Protein AF-A0A9X3DZB6-F1 (afdb_monomer_lite)

InterPro domains:
  IPR045465 Transcriptional regulator-like domain [PF20109] (35-94)

Radius of gyration: 21.18 Å; chains: 1; bounding box: 58×43×39 Å

Organism: NCBI:txid2994654

Sequence (101 aa):
MSGFYYLPQSLILSSPGVALRASVLGGDAMLLSIDWRSPAAYRHAKHIPAAGFAWEYLRRNDEYRHDFQTIALTGQPGSRELEAFAQRWGLRFPERPRRAA

Structure (mmCIF, N/CA/C/O backbone):
data_AF-A0A9X3DZB6-F1
#
_entry.id   AF-A0A9X3DZB6-F1
#
loop_
_atom_site.group_PDB
_atom_site.id
_atom_site.type_symbol
_atom_site.label_atom_id
_atom_site.label_alt_id
_atom_site.label_comp_id
_atom_site.label_asym_id
_atom_site.label_entity_id
_atom_site.label_seq_id
_atom_site.pdbx_PDB_ins_code
_atom_site.Cartn_x
_atom_site.Cartn_y
_atom_site.Cartn_z
_atom_site.occupancy
_atom_site.B_iso_or_equiv
_atom_site.auth_seq_id
_atom_site.auth_comp_id
_atom_site.auth_asym_id
_atom_site.auth_atom_id
_atom_site.pdbx_PDB_model_num
ATOM 1 N N . MET A 1 1 ? -19.708 -4.234 -18.517 1.00 35.44 1 MET A N 1
ATOM 2 C CA . MET A 1 1 ? -19.582 -5.553 -17.858 1.00 35.44 1 MET A CA 1
ATOM 3 C C . MET A 1 1 ? -18.306 -5.513 -17.035 1.00 35.44 1 MET A C 1
ATOM 5 O O . MET A 1 1 ? -17.223 -5.678 -17.575 1.00 35.44 1 MET A O 1
ATOM 9 N N . SER A 1 2 ? -18.442 -5.118 -15.770 1.00 37.66 2 SER A N 1
ATOM 10 C CA . SER A 1 2 ? -17.330 -4.804 -14.871 1.00 37.66 2 SER A CA 1
ATOM 11 C C . SER A 1 2 ? -16.858 -6.071 -14.165 1.00 37.66 2 SER A C 1
ATOM 13 O O . SER A 1 2 ? -17.583 -6.626 -13.344 1.00 37.66 2 SER A O 1
ATOM 15 N N . GLY A 1 3 ? -15.660 -6.542 -14.507 1.00 36.22 3 GLY A N 1
ATOM 16 C CA . GLY A 1 3 ? -14.998 -7.643 -13.813 1.00 36.22 3 GLY A CA 1
ATOM 17 C C . GLY A 1 3 ? -14.275 -7.124 -12.577 1.00 36.22 3 GLY A C 1
ATOM 18 O O . GLY A 1 3 ? -13.171 -6.594 -12.675 1.00 36.22 3 GLY A O 1
ATOM 19 N N . PHE A 1 4 ? -14.914 -7.254 -11.419 1.00 43.09 4 PHE A N 1
ATOM 20 C CA . PHE A 1 4 ? -14.292 -7.057 -10.117 1.00 43.09 4 PHE A CA 1
ATOM 21 C C . PHE A 1 4 ? -13.286 -8.186 -9.863 1.00 43.09 4 PHE A C 1
ATOM 23 O O . PHE A 1 4 ? -13.673 -9.285 -9.478 1.00 43.09 4 PHE A O 1
ATOM 30 N N . TYR A 1 5 ? -11.991 -7.923 -10.036 1.00 41.88 5 TYR A N 1
ATOM 31 C CA . TYR A 1 5 ? -10.951 -8.776 -9.458 1.00 41.88 5 TYR A CA 1
ATOM 32 C C . TYR A 1 5 ? -10.729 -8.371 -7.995 1.00 41.88 5 TYR A C 1
ATOM 34 O O . TYR A 1 5 ? -9.755 -7.707 -7.657 1.00 41.88 5 TYR A O 1
ATOM 42 N N . TYR A 1 6 ? -11.666 -8.758 -7.128 1.00 45.50 6 TYR A N 1
ATOM 43 C CA . TYR A 1 6 ? -11.424 -8.884 -5.691 1.00 45.50 6 TYR A CA 1
ATOM 44 C C . TYR A 1 6 ? -11.372 -10.375 -5.374 1.00 45.50 6 TYR A C 1
ATOM 46 O O . TYR A 1 6 ? -12.403 -11.035 -5.290 1.00 45.50 6 TYR A O 1
ATOM 54 N N . LEU A 1 7 ? -10.163 -10.906 -5.214 1.00 45.69 7 LEU A N 1
ATOM 55 C CA . LEU A 1 7 ? -9.947 -12.223 -4.628 1.00 45.69 7 LEU A CA 1
ATOM 56 C C . LEU A 1 7 ? -9.233 -11.995 -3.286 1.00 45.69 7 LEU A C 1
ATOM 58 O O . LEU A 1 7 ? -8.103 -11.502 -3.291 1.00 45.69 7 LEU A O 1
ATOM 62 N N . PRO A 1 8 ? -9.884 -12.256 -2.136 1.00 48.00 8 PRO A N 1
ATOM 63 C CA . PRO A 1 8 ? -9.238 -12.144 -0.836 1.00 48.00 8 PRO A CA 1
ATOM 64 C C . PRO A 1 8 ? -8.205 -13.266 -0.677 1.00 48.00 8 PRO A C 1
ATOM 66 O O . PRO A 1 8 ? -8.518 -14.450 -0.787 1.00 48.00 8 PRO A O 1
ATOM 69 N N . GLN A 1 9 ? -6.953 -12.880 -0.430 1.00 50.62 9 GLN A N 1
ATOM 70 C CA . GLN A 1 9 ? -5.804 -13.769 -0.257 1.00 50.62 9 GLN A CA 1
ATOM 71 C C . GLN A 1 9 ? -5.804 -14.407 1.144 1.00 50.62 9 GLN A C 1
ATOM 73 O O . GLN A 1 9 ? -4.904 -14.188 1.951 1.00 50.62 9 GLN A O 1
ATOM 78 N N . SER A 1 10 ? -6.833 -15.194 1.446 1.00 48.59 10 SER A N 1
ATOM 79 C CA . SER A 1 10 ? -6.904 -16.040 2.638 1.00 48.59 10 SER A CA 1
ATOM 80 C C . SER A 1 10 ? -6.926 -17.504 2.211 1.00 48.59 10 SER A C 1
ATOM 82 O O . SER A 1 10 ? -7.993 -18.101 2.148 1.00 48.59 10 SER A O 1
ATOM 84 N N . LEU A 1 11 ? -5.752 -18.031 1.845 1.00 44.19 11 LEU A N 1
ATOM 85 C CA . LEU A 1 11 ? -5.346 -19.449 1.819 1.00 44.19 11 LEU A CA 1
ATOM 86 C C . LEU A 1 11 ? -4.044 -19.526 1.013 1.00 44.19 11 LEU A C 1
ATOM 88 O O . LEU A 1 11 ? -4.095 -19.350 -0.194 1.00 44.19 11 LEU A O 1
ATOM 92 N N . ILE A 1 12 ? -2.890 -19.634 1.680 1.00 37.72 12 ILE A N 1
ATOM 93 C CA . ILE A 1 12 ? -1.913 -20.747 1.631 1.00 37.72 12 ILE A CA 1
ATOM 94 C C . ILE A 1 12 ? -0.828 -20.382 2.664 1.00 37.72 12 ILE A C 1
ATOM 96 O O . ILE A 1 12 ? 0.124 -19.661 2.373 1.00 37.72 12 ILE A O 1
ATOM 100 N N . LEU A 1 13 ? -1.001 -20.866 3.894 1.00 36.44 13 LEU A N 1
ATOM 101 C CA . LEU A 1 13 ? 0.074 -21.050 4.867 1.00 36.44 13 LEU A CA 1
ATOM 102 C C . LEU A 1 13 ? 0.273 -22.568 5.004 1.00 36.44 13 LEU A C 1
ATOM 104 O O . LEU A 1 13 ? -0.713 -23.293 5.099 1.00 36.44 13 LEU A O 1
ATOM 108 N N . SER A 1 14 ? 1.533 -23.006 5.075 1.00 35.38 14 SER A N 1
ATOM 109 C CA . SER A 1 14 ? 2.005 -24.3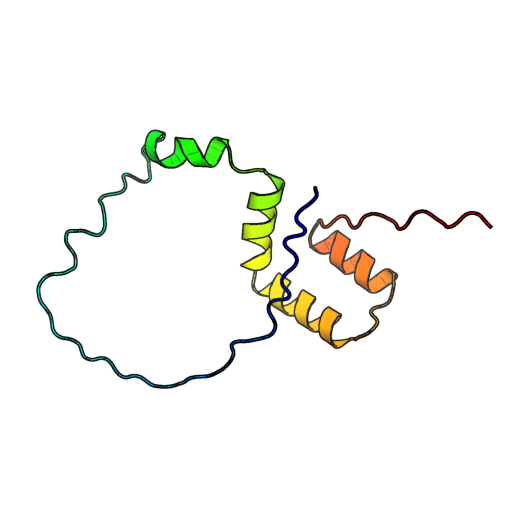51 5.455 1.00 35.38 14 SER A CA 1
ATOM 110 C C . SER A 1 14 ? 2.279 -25.377 4.340 1.00 35.38 14 SER A C 1
ATOM 112 O O . SER A 1 14 ? 1.409 -26.112 3.882 1.00 35.38 14 SER A O 1
ATOM 114 N N . SER A 1 15 ? 3.564 -25.517 4.005 1.00 34.66 15 SER A N 1
ATOM 115 C CA . SER A 1 15 ? 4.248 -26.820 4.046 1.00 34.66 15 SER A CA 1
ATOM 116 C C . SER A 1 15 ? 5.750 -26.604 4.285 1.00 34.66 15 SER A C 1
ATOM 118 O O . SER A 1 15 ? 6.396 -25.938 3.475 1.00 34.66 15 SER A O 1
ATOM 120 N N . PRO A 1 16 ? 6.323 -27.120 5.389 1.00 41.69 16 PRO A N 1
ATOM 121 C CA . PRO A 1 16 ? 7.760 -27.169 5.604 1.00 41.69 16 PRO A CA 1
ATOM 122 C C . PRO A 1 16 ? 8.328 -28.467 5.010 1.00 41.69 16 PRO A C 1
ATOM 124 O O . PRO A 1 16 ? 7.771 -29.542 5.203 1.00 41.69 16 PRO A O 1
ATOM 127 N N . GLY A 1 17 ? 9.474 -28.374 4.338 1.00 40.91 17 GLY A N 1
ATOM 128 C CA . GLY A 1 17 ? 10.322 -29.535 4.066 1.00 40.91 17 GLY A CA 1
ATOM 129 C C . GLY A 1 17 ? 10.097 -30.233 2.725 1.00 40.91 17 GLY A C 1
ATOM 130 O O . GLY A 1 17 ? 9.450 -31.268 2.650 1.00 40.91 17 GLY A O 1
ATOM 131 N N . VAL A 1 18 ? 10.790 -29.751 1.694 1.00 38.19 18 VAL A N 1
ATOM 132 C CA . VAL A 1 18 ? 11.401 -30.644 0.701 1.00 38.19 18 VAL A CA 1
ATOM 133 C C . VAL A 1 18 ? 12.853 -30.216 0.560 1.00 38.19 18 VAL A C 1
ATOM 135 O O . VAL A 1 18 ? 13.174 -29.185 -0.027 1.00 38.19 18 VAL A O 1
ATOM 138 N N . ALA A 1 19 ? 13.735 -31.005 1.167 1.00 41.69 19 ALA A N 1
ATOM 139 C CA . ALA A 1 19 ? 15.153 -30.969 0.876 1.00 41.69 19 ALA A CA 1
ATOM 140 C C . ALA A 1 19 ? 15.350 -31.345 -0.598 1.00 41.69 19 ALA A C 1
ATOM 142 O O . ALA A 1 19 ? 15.049 -32.466 -0.998 1.00 41.69 19 ALA A O 1
ATOM 143 N N . LEU A 1 20 ? 15.877 -30.422 -1.396 1.00 38.50 20 LEU A N 1
ATOM 144 C CA . LEU A 1 20 ? 16.394 -30.717 -2.727 1.00 38.50 20 LEU A CA 1
ATOM 145 C C . LEU A 1 20 ? 17.876 -30.356 -2.741 1.00 38.50 20 LEU A C 1
ATOM 147 O O . LEU A 1 20 ? 18.276 -29.245 -3.076 1.00 38.50 20 LEU A O 1
ATOM 151 N N . ARG A 1 21 ? 18.705 -31.340 -2.374 1.00 42.41 21 ARG A N 1
ATOM 152 C CA . ARG A 1 21 ? 20.002 -31.474 -3.033 1.00 42.41 21 ARG A CA 1
ATOM 153 C C . ARG A 1 21 ? 19.707 -31.948 -4.451 1.00 42.41 21 ARG A C 1
ATOM 155 O O . ARG A 1 21 ? 19.353 -33.105 -4.644 1.00 42.41 21 ARG A O 1
ATOM 162 N N . ALA A 1 22 ? 19.839 -31.046 -5.413 1.00 39.19 22 ALA A N 1
ATOM 163 C CA . ALA A 1 22 ? 19.907 -31.386 -6.823 1.00 39.19 22 ALA A CA 1
ATOM 164 C C . ALA A 1 22 ? 21.241 -30.884 -7.369 1.00 39.19 22 ALA A C 1
ATOM 166 O O . ALA A 1 22 ? 21.680 -29.768 -7.093 1.00 39.19 22 ALA A O 1
ATOM 167 N N . SER A 1 23 ? 21.908 -31.799 -8.050 1.00 39.84 23 SER A N 1
ATOM 168 C CA . SER A 1 23 ? 23.271 -31.723 -8.527 1.00 39.84 23 SER A CA 1
ATOM 169 C C . SER A 1 23 ? 23.483 -30.646 -9.589 1.00 39.84 23 SER A C 1
ATOM 171 O O . SER A 1 23 ? 22.606 -30.324 -10.383 1.00 39.84 23 SER A O 1
ATOM 173 N N . VAL A 1 24 ? 24.716 -30.151 -9.575 1.00 54.41 24 VAL A N 1
ATOM 174 C CA . VAL A 1 24 ? 25.429 -29.360 -10.580 1.00 54.41 24 VAL A CA 1
ATOM 175 C C . VAL A 1 24 ? 25.233 -29.906 -12.007 1.00 54.41 24 VAL A C 1
ATOM 177 O O . VAL A 1 24 ? 25.219 -31.120 -12.203 1.00 54.41 24 VAL A O 1
ATOM 180 N N . LEU A 1 25 ? 25.199 -28.962 -12.964 1.00 50.12 25 LEU A N 1
ATOM 181 C CA . LEU A 1 25 ? 25.351 -29.048 -14.432 1.00 50.12 25 LEU A CA 1
ATOM 182 C C . LEU A 1 25 ? 24.071 -28.820 -15.259 1.00 50.12 25 LEU A C 1
ATOM 184 O O . LEU A 1 25 ? 23.339 -29.752 -15.573 1.00 50.12 25 LEU A O 1
ATOM 188 N N . GLY A 1 26 ? 23.901 -27.576 -15.736 1.00 47.59 26 GLY A N 1
ATOM 189 C CA . GLY A 1 26 ? 23.294 -27.333 -17.054 1.00 47.59 26 GLY A CA 1
ATOM 190 C C . GLY A 1 26 ? 22.058 -26.430 -17.143 1.00 47.59 26 GLY A C 1
ATOM 191 O O . GLY A 1 26 ? 21.349 -26.536 -18.137 1.00 47.59 26 GLY A O 1
ATOM 192 N N . GLY A 1 27 ? 21.775 -25.560 -16.163 1.00 48.28 27 GLY A N 1
ATOM 193 C CA . GLY A 1 27 ? 20.573 -24.698 -16.176 1.00 48.28 27 GLY A CA 1
ATOM 194 C C . GLY A 1 27 ? 20.810 -23.183 -16.244 1.00 48.28 27 GLY A C 1
ATOM 195 O O . GLY A 1 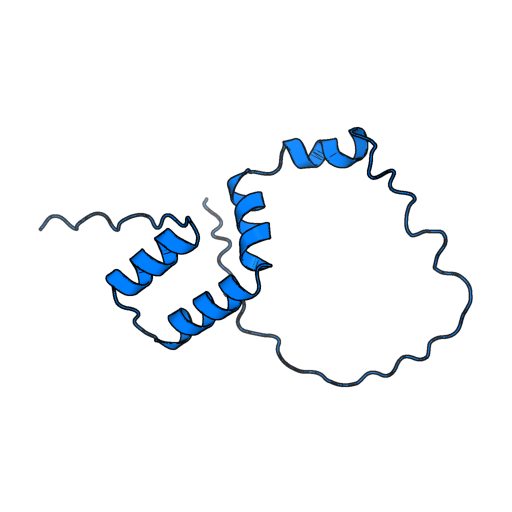27 ? 19.871 -22.427 -16.485 1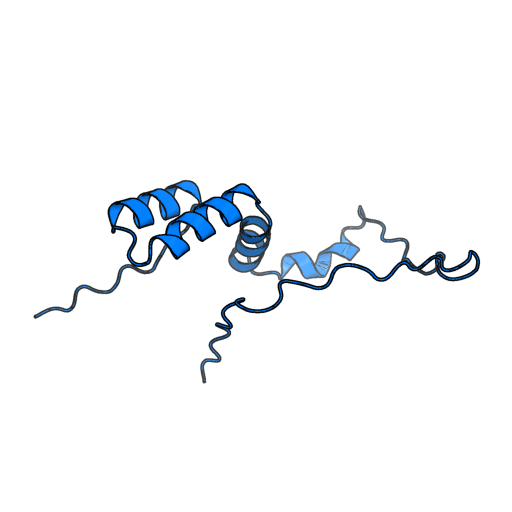.00 48.28 27 GLY A O 1
ATOM 196 N N . ASP A 1 28 ? 22.046 -22.717 -16.052 1.00 53.25 28 ASP A N 1
ATOM 197 C CA . ASP A 1 28 ? 22.275 -21.341 -15.573 1.00 53.25 28 ASP A CA 1
ATOM 198 C C . ASP A 1 28 ? 22.584 -20.325 -16.687 1.00 53.25 28 ASP A C 1
ATOM 200 O O . ASP A 1 28 ? 22.510 -19.117 -16.481 1.00 53.25 28 ASP A O 1
ATOM 204 N N . ALA A 1 29 ? 22.884 -20.794 -17.902 1.00 52.75 29 ALA A N 1
ATOM 205 C CA . ALA A 1 29 ? 23.239 -19.932 -19.035 1.00 52.75 29 ALA A CA 1
ATOM 206 C C . ALA A 1 29 ? 22.027 -19.261 -19.717 1.00 52.75 29 ALA A C 1
ATOM 208 O O . ALA A 1 29 ? 22.203 -18.415 -20.593 1.00 52.75 29 ALA A O 1
ATOM 209 N N . MET A 1 30 ? 20.798 -19.617 -19.322 1.00 51.41 30 MET A N 1
ATOM 210 C CA . MET A 1 30 ? 19.551 -19.087 -19.890 1.00 51.41 30 MET A CA 1
ATOM 211 C C . MET A 1 30 ? 18.771 -18.193 -18.907 1.00 51.41 30 MET A C 1
ATOM 213 O O . MET A 1 30 ? 17.633 -17.825 -19.175 1.00 51.41 30 MET A O 1
ATOM 217 N N . LEU A 1 31 ? 19.371 -17.761 -17.792 1.00 57.56 31 LEU A N 1
ATOM 218 C CA . LEU A 1 31 ? 18.889 -16.594 -17.039 1.00 57.56 31 LEU A CA 1
ATOM 219 C C . LEU A 1 31 ? 19.435 -15.318 -17.691 1.00 57.56 31 LEU A C 1
ATOM 221 O O . LEU A 1 31 ? 20.282 -14.619 -17.150 1.00 57.56 31 LEU A O 1
ATOM 225 N N . LEU A 1 32 ? 18.966 -15.107 -18.922 1.00 58.81 32 LEU A N 1
ATOM 226 C CA . LEU A 1 32 ? 18.873 -13.861 -19.679 1.00 58.81 32 LEU A CA 1
ATOM 227 C C . LEU A 1 32 ? 19.721 -12.702 -19.130 1.00 58.81 32 LEU A C 1
ATOM 229 O O . LEU A 1 32 ? 19.352 -12.057 -18.151 1.00 58.81 32 LEU A O 1
ATOM 233 N N . SER A 1 33 ? 20.800 -12.387 -19.849 1.00 68.44 33 SER A N 1
ATOM 234 C CA . SER A 1 33 ? 21.523 -11.112 -19.803 1.00 68.44 33 SER A CA 1
ATOM 235 C C . SER A 1 33 ? 20.557 -9.938 -20.045 1.00 68.44 33 SER A C 1
ATOM 237 O O . SER A 1 33 ? 20.485 -9.377 -21.140 1.00 68.44 33 SER A O 1
ATOM 239 N N . ILE A 1 34 ? 19.773 -9.568 -19.036 1.00 69.62 34 ILE A N 1
ATOM 240 C CA . ILE A 1 34 ? 19.032 -8.317 -19.019 1.00 69.62 34 ILE A CA 1
ATOM 241 C C . ILE A 1 34 ? 20.064 -7.226 -18.770 1.00 69.62 34 ILE A C 1
ATOM 243 O O . ILE A 1 34 ? 20.621 -7.098 -17.678 1.00 69.62 34 ILE A O 1
ATOM 247 N N . ASP A 1 35 ? 20.323 -6.429 -19.804 1.00 79.94 35 ASP A N 1
ATOM 248 C CA . ASP A 1 35 ? 20.943 -5.130 -19.609 1.00 79.94 35 ASP A CA 1
ATOM 249 C C . ASP A 1 35 ? 19.933 -4.246 -18.877 1.00 79.94 35 ASP A C 1
ATOM 251 O O . ASP A 1 35 ? 19.086 -3.578 -19.473 1.00 79.94 35 ASP A O 1
ATOM 255 N N . TRP A 1 36 ? 20.005 -4.277 -17.551 1.00 82.50 36 TRP A N 1
ATOM 256 C CA . TRP A 1 36 ? 19.125 -3.524 -16.669 1.00 82.50 36 TRP A CA 1
ATOM 257 C C . TRP A 1 36 ? 19.276 -2.008 -16.828 1.00 82.50 36 TRP A C 1
ATOM 259 O O . TRP A 1 36 ? 18.456 -1.275 -16.275 1.00 82.50 36 TRP A O 1
ATOM 269 N N . ARG A 1 37 ? 20.289 -1.523 -17.562 1.00 81.25 37 ARG A N 1
ATOM 270 C CA . ARG A 1 37 ? 20.437 -0.108 -17.926 1.00 81.25 37 ARG A CA 1
ATOM 271 C C . ARG A 1 37 ? 19.832 0.220 -19.288 1.00 81.25 37 ARG A C 1
ATOM 273 O O . ARG A 1 37 ? 19.628 1.399 -19.571 1.00 81.25 37 ARG A O 1
ATOM 280 N N . SER A 1 38 ? 19.506 -0.778 -20.110 1.00 85.56 38 SER A N 1
ATOM 281 C CA . SER A 1 38 ? 18.880 -0.563 -21.413 1.00 85.56 38 SER A CA 1
ATOM 282 C C . SER A 1 38 ? 17.469 0.009 -21.246 1.00 85.56 38 SER A C 1
ATOM 284 O O . SER A 1 38 ? 16.579 -0.671 -20.727 1.00 85.56 38 SER A O 1
ATOM 286 N N . PRO A 1 39 ? 17.184 1.225 -21.747 1.00 79.94 39 PRO A N 1
ATOM 287 C CA . PRO A 1 39 ? 15.839 1.797 -21.674 1.00 79.94 39 PRO A CA 1
ATOM 288 C C . PRO A 1 39 ? 14.797 0.957 -22.425 1.00 79.94 39 PRO A C 1
ATOM 290 O O . PRO A 1 39 ? 13.610 0.987 -22.091 1.00 79.94 39 PRO A O 1
ATOM 293 N N . ALA A 1 40 ? 15.230 0.192 -23.436 1.00 83.50 40 ALA A N 1
ATOM 294 C CA . ALA A 1 40 ? 14.365 -0.701 -24.199 1.00 83.50 40 ALA A CA 1
ATOM 295 C C . ALA A 1 40 ? 13.783 -1.826 -23.326 1.00 83.50 40 ALA A C 1
ATOM 297 O O . ALA A 1 40 ? 12.631 -2.206 -23.544 1.00 83.50 40 ALA A O 1
ATOM 298 N N . ALA A 1 41 ? 14.519 -2.275 -22.300 1.00 80.69 41 ALA A N 1
ATOM 299 C CA . ALA A 1 41 ? 14.063 -3.289 -21.349 1.00 80.69 41 ALA A CA 1
ATOM 300 C C . ALA A 1 41 ? 12.844 -2.828 -20.520 1.00 80.69 41 ALA A C 1
ATOM 302 O O . ALA A 1 41 ? 12.058 -3.656 -20.069 1.00 80.69 41 ALA A O 1
ATOM 303 N N . TYR A 1 42 ? 12.625 -1.512 -20.384 1.00 80.75 42 TYR A N 1
ATOM 304 C CA . TYR A 1 42 ? 11.537 -0.929 -19.584 1.00 80.75 42 TYR A CA 1
ATOM 305 C C . TYR A 1 42 ? 10.454 -0.240 -20.419 1.00 80.75 42 TYR A C 1
ATOM 307 O O . TYR A 1 42 ? 9.606 0.466 -19.869 1.00 80.75 42 TYR A O 1
ATOM 315 N N . ARG A 1 43 ? 10.421 -0.437 -21.746 1.00 84.12 43 ARG A N 1
ATOM 316 C CA . ARG A 1 43 ? 9.383 0.164 -22.609 1.00 84.12 43 ARG A CA 1
ATOM 317 C C . ARG A 1 43 ? 7.964 -0.165 -22.122 1.00 84.12 43 ARG A C 1
ATOM 319 O O . ARG A 1 43 ? 7.087 0.695 -22.171 1.00 84.12 43 ARG A O 1
ATOM 326 N N . HIS A 1 44 ? 7.751 -1.379 -21.615 1.00 78.69 44 HIS A N 1
ATOM 327 C CA . HIS A 1 44 ? 6.476 -1.801 -21.029 1.00 78.69 44 HIS A CA 1
ATOM 328 C C . HIS A 1 44 ? 6.148 -1.052 -19.728 1.00 78.69 44 HIS A C 1
ATOM 330 O O . HIS A 1 44 ? 4.994 -0.698 -19.504 1.00 78.69 44 HIS A O 1
ATOM 336 N N . ALA A 1 45 ? 7.148 -0.755 -18.889 1.00 79.75 45 ALA A N 1
ATOM 337 C CA . ALA A 1 45 ? 6.940 -0.096 -17.599 1.00 79.75 45 ALA A CA 1
ATOM 338 C C . ALA A 1 45 ? 6.265 1.279 -17.735 1.00 79.75 45 ALA A C 1
ATOM 340 O O . ALA A 1 45 ? 5.497 1.676 -16.864 1.00 79.75 45 ALA A O 1
ATOM 341 N N . LYS A 1 46 ? 6.469 1.962 -18.870 1.00 80.88 46 LYS A N 1
ATOM 342 C CA . LYS A 1 46 ? 5.816 3.243 -19.189 1.00 80.88 46 LYS A CA 1
ATOM 343 C C . LYS A 1 46 ? 4.292 3.160 -19.323 1.00 80.88 46 LYS A C 1
ATOM 345 O O . LYS A 1 46 ? 3.633 4.187 -19.238 1.00 80.88 46 LYS A O 1
ATOM 350 N N . HIS A 1 47 ? 3.744 1.968 -19.549 1.00 85.88 47 HIS A N 1
ATOM 351 C CA . HIS A 1 47 ? 2.305 1.746 -19.701 1.00 85.88 47 HIS A CA 1
ATOM 352 C C . HIS A 1 47 ? 1.666 1.155 -18.439 1.00 85.88 47 HIS A C 1
ATOM 354 O O . HIS A 1 47 ? 0.462 0.904 -18.424 1.00 85.88 47 HIS A O 1
ATOM 360 N N . ILE A 1 48 ? 2.447 0.920 -17.378 1.00 83.12 48 ILE A N 1
ATOM 361 C CA . ILE A 1 48 ? 1.909 0.432 -16.109 1.00 83.12 48 ILE A CA 1
ATOM 362 C C . ILE A 1 48 ? 1.132 1.580 -15.450 1.00 83.12 48 ILE A C 1
ATOM 364 O O . ILE A 1 48 ? 1.697 2.659 -15.256 1.00 83.12 48 ILE A O 1
ATOM 368 N N . PRO A 1 49 ? -0.144 1.375 -15.071 1.00 87.25 49 PRO A N 1
ATOM 369 C CA . PRO A 1 49 ? -0.896 2.385 -14.342 1.00 87.25 49 PRO A CA 1
ATOM 370 C C . PRO A 1 49 ? -0.175 2.767 -13.046 1.00 87.25 49 PRO A C 1
ATOM 372 O O . PRO A 1 49 ? 0.153 1.896 -12.238 1.00 87.25 49 PRO A O 1
ATOM 375 N N . ALA A 1 50 ? 0.016 4.068 -12.815 1.00 84.88 50 ALA A N 1
ATOM 376 C CA . ALA A 1 50 ? 0.728 4.574 -11.638 1.00 84.88 50 ALA A CA 1
ATOM 377 C C . ALA A 1 50 ? 0.131 4.053 -10.318 1.00 84.88 50 ALA A C 1
ATOM 379 O O . ALA A 1 50 ? 0.866 3.678 -9.410 1.00 84.88 50 ALA A O 1
ATOM 380 N N . ALA A 1 51 ? -1.200 3.945 -10.243 1.00 84.75 51 ALA A N 1
ATOM 381 C CA . ALA A 1 51 ? -1.891 3.383 -9.084 1.00 84.75 51 ALA A CA 1
ATOM 382 C C . ALA A 1 51 ? -1.551 1.900 -8.850 1.00 84.75 51 ALA A C 1
ATOM 384 O O . ALA A 1 51 ? -1.321 1.491 -7.715 1.00 84.75 51 ALA A O 1
ATOM 385 N N . GLY A 1 52 ? -1.469 1.099 -9.918 1.00 85.44 52 GLY A N 1
ATOM 386 C CA . GLY A 1 52 ? -1.081 -0.310 -9.823 1.00 85.44 52 GLY A CA 1
ATOM 387 C C . GLY A 1 52 ? 0.375 -0.474 -9.391 1.00 85.44 52 GLY A C 1
ATOM 388 O O . GLY A 1 52 ? 0.678 -1.319 -8.554 1.00 85.44 52 GLY A O 1
ATOM 389 N N . PHE A 1 53 ? 1.265 0.382 -9.897 1.00 86.88 53 PHE A N 1
ATOM 390 C CA . PHE A 1 53 ? 2.669 0.396 -9.489 1.00 86.88 53 PHE A CA 1
ATOM 391 C C . PHE A 1 53 ? 2.846 0.796 -8.014 1.00 86.88 53 PHE A C 1
ATOM 393 O O . PHE A 1 53 ? 3.566 0.126 -7.274 1.00 86.88 53 PHE A O 1
ATOM 400 N N . ALA A 1 54 ? 2.142 1.836 -7.558 1.00 88.50 54 ALA A N 1
ATOM 401 C CA . ALA A 1 54 ? 2.149 2.251 -6.155 1.00 88.50 54 ALA A CA 1
ATOM 402 C C . ALA A 1 54 ? 1.617 1.146 -5.224 1.00 88.50 54 ALA A C 1
ATOM 404 O O . ALA A 1 54 ? 2.203 0.878 -4.174 1.00 88.50 54 ALA A O 1
ATOM 405 N N . TRP A 1 55 ? 0.553 0.448 -5.633 1.00 88.00 55 TRP A N 1
ATOM 406 C CA . TRP A 1 55 ? 0.013 -0.688 -4.884 1.00 88.00 55 TRP A CA 1
ATOM 407 C C . TRP A 1 55 ? 1.002 -1.858 -4.776 1.00 88.00 55 TRP A C 1
ATOM 409 O O . TRP A 1 55 ? 1.122 -2.493 -3.727 1.00 88.00 55 TRP A O 1
ATOM 419 N N . GLU A 1 56 ? 1.747 -2.125 -5.848 1.00 91.44 56 GLU A N 1
ATOM 420 C CA . GLU A 1 56 ? 2.743 -3.196 -5.902 1.00 91.44 56 GLU A CA 1
ATOM 421 C C . GLU A 1 56 ? 3.893 -2.988 -4.908 1.00 91.44 56 GLU A C 1
ATOM 423 O O . GLU A 1 56 ? 4.387 -3.960 -4.320 1.00 91.44 56 GLU A O 1
ATOM 428 N N . TYR A 1 57 ? 4.282 -1.725 -4.707 1.00 89.38 57 TYR A N 1
ATOM 429 C CA . TYR A 1 57 ? 5.237 -1.313 -3.683 1.00 89.38 57 TYR A CA 1
ATOM 430 C C . TYR A 1 57 ? 4.651 -1.487 -2.278 1.00 89.38 57 TYR A C 1
ATOM 432 O O . TYR A 1 57 ? 5.266 -2.126 -1.424 1.00 89.38 57 TYR A O 1
ATOM 440 N N . LEU A 1 58 ? 3.429 -0.996 -2.057 1.00 92.00 58 LEU A N 1
ATOM 441 C CA . LEU A 1 58 ? 2.784 -1.021 -0.747 1.00 92.00 58 LEU A CA 1
ATOM 442 C C . LEU A 1 58 ? 2.595 -2.450 -0.211 1.00 92.00 58 LEU A C 1
ATOM 444 O O . LEU A 1 58 ? 2.962 -2.736 0.924 1.00 92.00 58 LEU A O 1
ATOM 448 N N . ARG A 1 59 ? 2.126 -3.393 -1.039 1.00 90.31 59 ARG A N 1
ATOM 449 C CA . ARG A 1 59 ? 1.893 -4.786 -0.599 1.00 90.31 59 ARG A CA 1
ATOM 450 C C . ARG A 1 59 ? 3.167 -5.587 -0.286 1.00 90.31 59 ARG A C 1
ATOM 452 O O . ARG A 1 59 ? 3.075 -6.670 0.299 1.00 90.31 59 ARG A O 1
ATOM 459 N N . ARG A 1 60 ? 4.333 -5.097 -0.726 1.00 92.56 60 ARG A N 1
ATOM 460 C CA . ARG A 1 60 ? 5.660 -5.670 -0.428 1.00 92.56 60 ARG A CA 1
ATOM 461 C C . ARG A 1 60 ? 6.318 -5.050 0.796 1.00 92.56 60 ARG A C 1
ATOM 463 O O . ARG A 1 60 ? 7.322 -5.581 1.246 1.00 92.56 60 ARG A O 1
ATOM 470 N N . ASN A 1 61 ? 5.784 -3.946 1.308 1.00 95.38 61 ASN A N 1
ATOM 471 C CA . ASN A 1 61 ? 6.300 -3.320 2.510 1.00 95.38 61 ASN A CA 1
ATOM 472 C C . ASN A 1 61 ? 5.867 -4.137 3.743 1.00 95.38 61 ASN A C 1
ATOM 474 O O . ASN A 1 61 ? 4.674 -4.360 3.960 1.00 95.38 61 ASN A O 1
ATOM 478 N N . ASP A 1 62 ? 6.833 -4.596 4.538 1.00 96.62 62 ASP A N 1
ATOM 479 C CA . ASP A 1 62 ? 6.569 -5.443 5.707 1.00 96.62 62 ASP A CA 1
ATOM 480 C C . ASP A 1 62 ? 5.818 -4.708 6.823 1.00 96.62 62 ASP A C 1
ATOM 482 O O . ASP A 1 62 ? 4.924 -5.288 7.442 1.00 96.62 62 ASP A O 1
ATOM 486 N N . GLU A 1 63 ? 6.097 -3.421 7.033 1.00 96.88 63 GLU A N 1
ATOM 487 C CA . GLU A 1 63 ? 5.352 -2.599 7.991 1.00 96.88 63 GLU A CA 1
ATOM 488 C C . GLU A 1 63 ? 3.896 -2.423 7.551 1.00 96.88 63 GLU A C 1
ATOM 490 O O . GLU A 1 63 ? 2.989 -2.549 8.370 1.00 96.88 63 GLU A O 1
ATOM 495 N N . TYR A 1 64 ? 3.650 -2.208 6.252 1.00 94.69 64 TYR A N 1
ATOM 496 C CA . TYR A 1 64 ? 2.283 -2.140 5.727 1.00 94.69 64 TYR A CA 1
ATOM 497 C C . TYR A 1 64 ? 1.538 -3.447 5.969 1.00 94.69 64 TYR A C 1
ATOM 499 O O . TYR A 1 64 ? 0.388 -3.441 6.409 1.00 94.69 64 TYR A O 1
ATOM 507 N N . ARG A 1 65 ? 2.194 -4.581 5.700 1.00 94.25 65 ARG A N 1
ATOM 508 C CA . ARG A 1 65 ? 1.611 -5.909 5.919 1.00 94.25 65 ARG A CA 1
ATOM 509 C C . ARG A 1 65 ? 1.260 -6.118 7.391 1.00 94.25 65 ARG A C 1
ATOM 511 O O . ARG A 1 65 ? 0.184 -6.641 7.671 1.00 94.25 65 ARG A O 1
ATOM 518 N N . HIS A 1 66 ? 2.126 -5.693 8.306 1.00 95.06 66 HIS A N 1
ATOM 519 C CA . HIS A 1 66 ? 1.892 -5.799 9.744 1.00 95.06 66 HIS A CA 1
ATOM 520 C C . HIS A 1 66 ? 0.736 -4.906 10.221 1.00 95.06 66 HIS A C 1
ATOM 522 O O . HIS A 1 66 ? -0.178 -5.382 10.899 1.00 95.06 66 HIS A O 1
ATOM 528 N N . ASP A 1 67 ? 0.729 -3.635 9.822 1.00 93.44 67 ASP A N 1
ATOM 529 C CA . ASP A 1 67 ? -0.348 -2.695 10.144 1.00 93.44 67 ASP A CA 1
ATOM 530 C C . ASP A 1 67 ? -1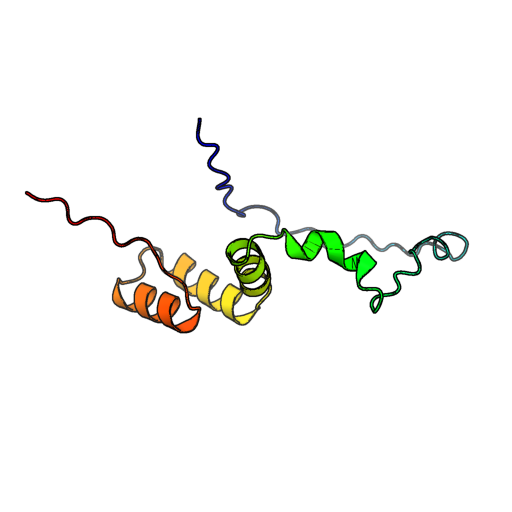.697 -3.183 9.611 1.00 93.44 67 ASP A C 1
ATOM 532 O O . ASP A 1 67 ? -2.707 -3.175 10.317 1.00 93.44 67 ASP A O 1
ATOM 536 N N . PHE A 1 68 ? -1.714 -3.631 8.353 1.00 91.06 68 PHE A N 1
ATOM 537 C CA . PHE A 1 68 ? -2.916 -4.143 7.713 1.00 91.06 68 PHE A CA 1
ATOM 538 C C . PHE A 1 68 ? -3.446 -5.379 8.442 1.00 91.06 68 PHE A C 1
ATOM 540 O O . PHE A 1 68 ? -4.645 -5.467 8.694 1.00 91.06 68 PHE A O 1
ATOM 547 N N . GLN A 1 69 ? -2.568 -6.316 8.819 1.00 92.50 69 GLN A N 1
ATOM 548 C CA . GLN A 1 69 ? -2.948 -7.483 9.620 1.00 92.50 69 GLN A CA 1
ATOM 549 C C . GLN A 1 69 ? -3.520 -7.070 10.974 1.00 92.50 69 GLN A C 1
ATOM 551 O O . GLN A 1 69 ? -4.554 -7.595 11.375 1.00 92.50 69 GLN A O 1
ATOM 556 N N . THR A 1 70 ? -2.894 -6.106 11.645 1.00 91.12 70 THR A N 1
ATOM 557 C CA . THR A 1 70 ? -3.352 -5.591 12.941 1.00 91.12 70 THR A CA 1
ATOM 558 C C . THR A 1 70 ? -4.778 -5.054 12.840 1.00 91.12 70 THR A C 1
ATOM 560 O 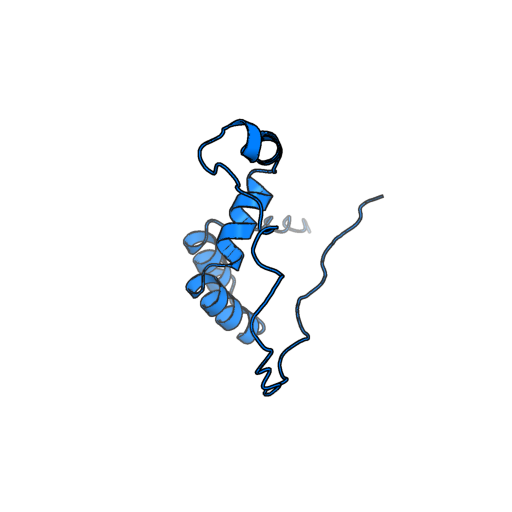O . THR A 1 70 ? -5.651 -5.477 13.591 1.00 91.12 70 THR A O 1
ATOM 563 N N . ILE A 1 71 ? -5.047 -4.201 11.850 1.00 88.56 71 ILE A N 1
ATOM 564 C CA . ILE A 1 71 ? -6.374 -3.607 11.630 1.00 88.56 71 ILE A CA 1
ATOM 565 C C . ILE A 1 71 ? -7.399 -4.648 11.170 1.00 88.56 71 ILE A C 1
ATOM 567 O O . ILE A 1 71 ? -8.557 -4.602 11.588 1.00 88.56 71 ILE A O 1
ATOM 571 N N . ALA A 1 72 ? -6.994 -5.598 10.324 1.00 86.38 72 ALA A N 1
ATOM 572 C CA . ALA A 1 72 ? -7.866 -6.675 9.863 1.00 86.38 72 ALA A CA 1
ATOM 573 C C . ALA A 1 72 ? -8.290 -7.602 11.014 1.00 86.38 72 ALA A C 1
ATOM 575 O O . ALA A 1 72 ? -9.432 -8.063 11.040 1.00 86.38 72 ALA A O 1
ATOM 576 N N . LEU A 1 73 ? -7.398 -7.845 11.980 1.00 88.31 73 LEU A N 1
ATOM 577 C CA . LEU A 1 73 ? -7.675 -8.658 13.165 1.00 88.31 73 LEU A CA 1
ATOM 578 C C . LEU A 1 73 ? -8.574 -7.946 14.187 1.00 88.31 73 LEU A C 1
ATOM 580 O O . LEU A 1 73 ? -9.280 -8.624 14.929 1.00 88.31 73 LEU A O 1
ATOM 584 N N . THR A 1 74 ? -8.621 -6.609 14.192 1.00 84.81 74 THR A N 1
ATOM 585 C CA . THR A 1 74 ? -9.534 -5.825 15.047 1.00 84.81 74 THR A CA 1
ATOM 586 C C . THR A 1 74 ? -11.016 -6.095 14.736 1.00 84.81 74 THR A C 1
ATOM 588 O O . THR A 1 74 ? -11.880 -5.856 15.577 1.00 84.81 74 THR A O 1
ATOM 591 N N . GLY A 1 75 ? -11.346 -6.611 13.543 1.00 77.88 75 GLY A N 1
ATOM 592 C CA . GLY A 1 75 ? -12.702 -7.011 13.140 1.00 77.88 75 GLY A CA 1
ATOM 593 C C . GLY A 1 75 ? -13.641 -5.842 12.811 1.00 77.88 75 GLY A C 1
ATOM 594 O O . GLY A 1 75 ? -14.303 -5.861 11.774 1.00 77.88 75 GLY A O 1
ATOM 595 N N . GLN A 1 76 ? -13.667 -4.800 13.646 1.00 82.06 76 GLN A N 1
ATOM 596 C CA . GLN A 1 76 ? -14.326 -3.516 13.383 1.00 82.06 76 GLN A CA 1
ATOM 597 C C . GLN A 1 76 ? -13.431 -2.350 13.824 1.00 82.06 76 GLN A C 1
ATOM 599 O O . GLN A 1 76 ? -13.664 -1.766 14.883 1.00 82.06 76 GLN A O 1
ATOM 604 N N . PRO A 1 77 ? -12.399 -2.007 13.034 1.00 82.94 77 PRO A N 1
ATOM 605 C CA . PRO A 1 77 ? -11.570 -0.846 13.326 1.00 82.94 77 PRO A CA 1
ATOM 606 C C . PRO A 1 77 ? -12.408 0.435 13.305 1.00 82.94 77 PRO A C 1
ATOM 608 O O . PRO A 1 77 ? -13.286 0.621 12.451 1.00 82.94 77 PRO A O 1
ATOM 611 N N . GLY A 1 78 ? -12.134 1.325 14.255 1.00 86.38 78 GLY A N 1
ATOM 612 C CA . GLY A 1 78 ? -12.822 2.608 14.353 1.00 86.38 78 GLY A CA 1
ATOM 613 C C . GLY A 1 78 ? -12.551 3.492 13.131 1.00 86.38 78 GLY A C 1
ATOM 614 O O . GLY A 1 78 ? -11.516 3.376 12.473 1.00 86.38 78 GLY A O 1
ATOM 615 N N . SER A 1 79 ? -13.446 4.443 12.844 1.00 86.69 79 SER A N 1
ATOM 616 C CA . SER A 1 79 ? -13.265 5.394 11.731 1.00 86.69 79 SER A CA 1
ATOM 617 C C . SER A 1 79 ? -11.938 6.152 11.819 1.00 86.69 79 SER A C 1
ATOM 619 O O . SER A 1 79 ? -11.242 6.301 10.820 1.00 86.69 79 SER A O 1
ATOM 621 N N . ARG A 1 80 ? -11.552 6.560 13.032 1.00 88.25 80 ARG A N 1
ATOM 622 C CA . ARG A 1 80 ? -10.288 7.252 13.304 1.00 88.25 80 ARG A CA 1
ATOM 623 C C . ARG A 1 80 ? -9.060 6.368 13.071 1.00 88.25 80 ARG A C 1
ATOM 625 O O . ARG A 1 80 ? -8.035 6.865 12.622 1.00 88.25 80 ARG A O 1
ATOM 632 N N . GLU A 1 81 ? -9.153 5.074 13.370 1.00 88.19 81 GLU A N 1
ATOM 633 C CA . GLU A 1 81 ? -8.058 4.117 13.154 1.00 88.19 81 GLU A CA 1
ATOM 634 C C . GLU A 1 81 ? -7.849 3.869 11.659 1.00 88.19 81 GLU A C 1
ATOM 636 O O . GLU A 1 81 ? -6.721 3.907 11.171 1.00 88.19 81 GLU A O 1
ATOM 641 N N . LEU A 1 82 ? -8.948 3.700 10.917 1.00 87.50 82 LEU A N 1
ATOM 642 C CA . LEU A 1 82 ? -8.921 3.582 9.461 1.00 87.50 82 LEU A CA 1
ATOM 643 C C . LEU A 1 82 ? -8.388 4.851 8.792 1.00 87.50 82 LEU A C 1
ATOM 645 O O . LEU A 1 82 ? -7.625 4.760 7.833 1.00 87.50 82 LEU A O 1
ATOM 649 N N . GLU A 1 83 ? -8.762 6.026 9.297 1.00 89.44 83 GLU A N 1
ATOM 650 C CA . GLU A 1 83 ? -8.261 7.300 8.790 1.00 89.44 83 GLU A CA 1
ATOM 651 C C . GLU A 1 83 ? -6.761 7.468 9.061 1.00 89.44 83 GLU A C 1
ATOM 653 O O . GLU A 1 83 ? -6.013 7.808 8.146 1.00 89.44 83 GLU A O 1
ATOM 658 N N . ALA A 1 84 ? -6.296 7.161 10.275 1.00 90.69 84 ALA A N 1
ATOM 659 C CA . ALA A 1 84 ? -4.874 7.206 10.609 1.00 90.69 84 ALA A CA 1
ATOM 660 C C . ALA A 1 84 ? -4.053 6.236 9.740 1.00 90.69 84 ALA A C 1
ATOM 662 O O . ALA A 1 84 ? -2.995 6.603 9.225 1.00 90.69 84 ALA A O 1
ATOM 663 N N . PHE A 1 85 ? -4.565 5.024 9.511 1.00 91.25 85 PHE A N 1
ATOM 664 C CA . PHE A 1 85 ? -3.959 4.055 8.598 1.00 91.25 85 PHE A CA 1
ATOM 665 C C . PHE A 1 85 ? -3.899 4.576 7.160 1.00 91.25 85 PHE A C 1
ATOM 667 O O . PHE A 1 85 ? -2.857 4.498 6.508 1.00 91.25 85 PHE A O 1
ATOM 674 N N . ALA A 1 86 ? -5.003 5.145 6.672 1.00 90.50 86 ALA A N 1
ATOM 675 C CA . ALA A 1 86 ? -5.081 5.712 5.334 1.00 90.50 86 ALA A CA 1
ATOM 676 C C . ALA A 1 86 ? -4.079 6.859 5.149 1.00 90.50 86 ALA A C 1
ATOM 678 O O . ALA A 1 86 ? -3.368 6.895 4.146 1.00 90.50 86 ALA A O 1
ATOM 679 N N . GLN A 1 87 ? -3.972 7.754 6.134 1.00 91.50 87 GLN A N 1
ATOM 680 C CA . GLN A 1 87 ? -3.030 8.872 6.116 1.00 91.50 87 GLN A CA 1
ATOM 681 C C . GLN A 1 87 ? -1.572 8.399 6.150 1.00 91.50 87 GLN A C 1
ATOM 683 O O . GLN A 1 87 ? -0.773 8.889 5.353 1.00 91.50 87 GLN A O 1
ATOM 688 N N . ARG A 1 88 ? -1.229 7.420 7.003 1.00 93.69 88 ARG A N 1
ATOM 689 C CA . ARG A 1 88 ? 0.134 6.857 7.078 1.00 93.69 88 ARG A CA 1
ATOM 690 C C . ARG A 1 88 ? 0.578 6.268 5.738 1.00 93.69 88 ARG A C 1
ATOM 692 O O . ARG A 1 88 ? 1.710 6.489 5.320 1.00 93.69 88 ARG A O 1
ATOM 699 N N . TRP A 1 89 ? -0.309 5.531 5.072 1.00 93.00 89 TRP A N 1
ATOM 700 C CA . TRP A 1 89 ? 0.014 4.794 3.846 1.00 93.00 89 TRP A CA 1
ATOM 701 C C . TRP A 1 89 ? -0.365 5.521 2.551 1.00 93.00 89 TRP A C 1
ATOM 703 O O . TRP A 1 89 ? -0.173 4.978 1.463 1.00 93.00 89 TRP A O 1
ATOM 713 N N . GLY A 1 90 ? -0.900 6.743 2.645 1.00 90.19 90 GLY A N 1
ATOM 714 C CA . GLY A 1 90 ? -1.331 7.537 1.491 1.00 90.19 90 GLY A CA 1
ATOM 715 C C . GLY A 1 90 ? -2.517 6.934 0.728 1.00 90.19 90 GLY A C 1
ATOM 716 O O . GLY A 1 90 ? -2.689 7.199 -0.463 1.00 90.19 90 GLY A O 1
ATOM 717 N N . LEU A 1 91 ? -3.332 6.109 1.388 1.00 88.25 91 LEU A N 1
ATOM 718 C CA . LEU A 1 91 ? -4.514 5.494 0.794 1.00 88.25 91 LEU A CA 1
ATOM 719 C C . LEU A 1 91 ? -5.692 6.470 0.827 1.00 88.25 91 LEU A C 1
ATOM 721 O O . LEU A 1 91 ? -5.923 7.168 1.811 1.00 88.25 91 LEU A O 1
ATOM 725 N N . ARG A 1 92 ? -6.487 6.486 -0.243 1.00 76.88 92 ARG A N 1
ATOM 726 C CA . ARG A 1 92 ? -7.785 7.164 -0.263 1.00 76.88 92 ARG A CA 1
ATOM 727 C C . ARG A 1 92 ? -8.881 6.134 -0.450 1.00 76.88 92 ARG A C 1
ATOM 729 O O . ARG A 1 92 ? -8.985 5.518 -1.507 1.00 76.88 92 ARG A O 1
ATOM 736 N N . PHE A 1 93 ? -9.705 5.968 0.576 1.00 65.25 93 PHE A N 1
ATOM 737 C CA . PHE A 1 93 ? -10.949 5.226 0.450 1.00 65.25 93 PHE A CA 1
ATOM 738 C C . PHE A 1 93 ? -12.021 6.162 -0.114 1.00 65.25 93 PHE A C 1
ATOM 740 O O . PHE A 1 93 ? -12.072 7.325 0.292 1.00 65.25 93 PHE A O 1
ATOM 747 N N . PRO A 1 94 ? -12.875 5.700 -1.042 1.00 61.16 94 PRO A N 1
ATOM 7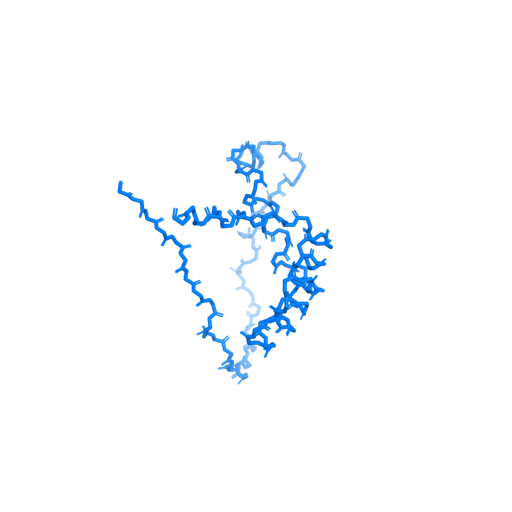48 C CA . PRO A 1 94 ? -14.050 6.466 -1.417 1.00 61.16 94 PRO A CA 1
ATOM 749 C C . PRO A 1 94 ? -14.885 6.687 -0.155 1.00 61.16 94 PRO A C 1
ATOM 751 O O . PRO A 1 94 ? -15.308 5.721 0.487 1.00 61.16 94 PRO A O 1
ATOM 754 N N . GLU A 1 95 ? -15.105 7.947 0.214 1.00 59.16 95 GLU A N 1
ATOM 755 C CA . GLU A 1 95 ? -16.082 8.281 1.242 1.00 59.16 95 GLU A CA 1
ATOM 756 C C . GLU A 1 95 ? -17.420 7.687 0.795 1.00 59.16 95 GLU A C 1
ATOM 758 O O . GLU A 1 95 ? -17.854 7.899 -0.343 1.00 59.16 95 GLU A O 1
ATOM 763 N N . ARG A 1 96 ? -18.065 6.880 1.647 1.00 59.62 96 ARG A N 1
ATOM 764 C CA . ARG A 1 96 ? -19.414 6.415 1.319 1.00 59.62 96 ARG A CA 1
ATOM 765 C C . ARG A 1 96 ? -20.278 7.664 1.160 1.00 59.62 96 ARG A C 1
ATOM 767 O O . ARG A 1 96 ? -20.301 8.473 2.090 1.00 59.62 96 ARG A O 1
ATOM 774 N N . PRO A 1 97 ? -20.995 7.834 0.036 1.00 56.47 97 PRO A N 1
ATOM 775 C CA . PRO A 1 97 ? -21.908 8.953 -0.089 1.00 56.47 97 PRO A CA 1
ATOM 776 C C . PRO A 1 97 ? -22.882 8.886 1.085 1.00 56.47 97 PRO A C 1
ATOM 778 O O . PRO A 1 97 ? -23.473 7.834 1.355 1.00 56.47 97 PRO A O 1
ATOM 781 N N . ARG A 1 98 ? -22.999 9.997 1.821 1.00 64.50 98 ARG A N 1
ATOM 782 C CA . ARG A 1 98 ? -23.983 10.146 2.892 1.00 64.50 98 ARG A CA 1
ATOM 783 C C . ARG A 1 98 ? -25.337 9.803 2.275 1.00 64.50 98 ARG A C 1
ATOM 785 O O . ARG A 1 98 ? -25.774 10.503 1.365 1.00 64.50 98 ARG A O 1
ATOM 792 N N . ARG A 1 99 ? -25.970 8.709 2.713 1.00 62.91 99 ARG A N 1
ATOM 793 C CA . ARG A 1 99 ? -27.364 8.437 2.342 1.00 62.91 99 ARG A CA 1
ATOM 794 C C . ARG A 1 99 ? -28.164 9.649 2.808 1.00 62.91 99 ARG A C 1
ATOM 796 O O . ARG A 1 99 ? -28.259 9.879 4.011 1.00 62.91 99 ARG A O 1
ATOM 803 N N . ALA A 1 100 ? -28.641 10.453 1.862 1.00 57.03 100 ALA A N 1
ATOM 804 C CA . ALA A 1 100 ? -29.648 11.458 2.148 1.00 57.03 100 ALA A CA 1
ATOM 805 C C . ALA A 1 100 ? -30.904 10.717 2.633 1.00 57.03 100 ALA A C 1
ATOM 807 O O . ALA A 1 100 ? -31.245 9.672 2.071 1.00 57.03 100 ALA A O 1
ATOM 808 N N . ALA A 1 101 ? -31.473 11.207 3.734 1.00 58.25 101 ALA A N 1
ATOM 809 C CA . ALA A 1 101 ? -32.691 10.690 4.348 1.00 58.25 101 ALA A CA 1
ATOM 810 C C . ALA A 1 101 ? -33.922 11.015 3.497 1.00 58.25 101 ALA A C 1
ATOM 812 O O . ALA A 1 101 ? -33.898 12.074 2.829 1.00 58.25 101 ALA A O 1
#

pLDDT: mean 71.01, std 20.52, range [34.66, 96.88]

Secondary structure (DSSP, 8-state):
-----------------------SSSSGGGS----TT-GGGGTTGGGS-HHHHHHHHHTT-HHHHHHHHHHHHTSS--HHHHHHHHHHHT--PPPPP----

Foldseek 3Di:
DDDDPDDPPPDDDDDDDDDDPDDDDDDDPPPDPPPVPDVVSCPVVVVPPPVNVLVVVQVPDPVSVVLVVVQVVVVDDDPVSVVVNCVVSVHDDPDDPDPDD